Protein AF-A0A392SKF1-F1 (afdb_monomer)

Foldseek 3Di:
DVLCVVPVDPVCVVVSVVVVVVVVVVVVVVCCVPPNDDPVVVVVVVVVVD

Radius of gyration: 14.78 Å; Cα contacts (8 Å, |Δi|>4): 15; chains: 1; bounding box: 32×14×36 Å

Secondary structure (DSSP, 8-state):
-HHHHHT-SGGGHHHHHHHHHHHHHHHHHHHIIIII--HHHHHHHHHTT-

Structure (mmCIF, N/CA/C/O backbone):
data_AF-A0A392SKF1-F1
#
_entry.id   AF-A0A392SKF1-F1
#
loop_
_atom_site.group_PDB
_atom_site.id
_atom_site.type_symbol
_atom_site.label_atom_id
_atom_site.label_alt_id
_atom_site.label_comp_id
_atom_site.label_asym_id
_atom_site.label_entity_id
_atom_site.label_seq_id
_atom_site.pdbx_PDB_ins_code
_atom_site.Cartn_x
_atom_site.Cartn_y
_atom_site.Cartn_z
_atom_site.occupancy
_atom_site.B_iso_or_equiv
_atom_site.auth_seq_id
_atom_site.auth_comp_id
_atom_site.auth_asym_id
_atom_site.auth_atom_id
_atom_site.pdbx_PDB_model_num
ATOM 1 N N . MET A 1 1 ? -13.280 3.963 2.311 1.00 73.88 1 MET A N 1
ATOM 2 C CA . MET A 1 1 ? -14.281 3.247 3.147 1.00 73.88 1 MET A CA 1
ATOM 3 C C . MET A 1 1 ? -13.823 1.853 3.603 1.00 73.88 1 MET A C 1
ATOM 5 O O . MET A 1 1 ? -14.345 1.370 4.601 1.00 73.88 1 MET A O 1
ATOM 9 N N . CYS A 1 2 ? -12.814 1.237 2.972 1.00 89.06 2 CYS A N 1
ATOM 10 C CA . CYS A 1 2 ? -12.357 -0.130 3.269 1.00 89.06 2 CYS A CA 1
ATOM 11 C C . CYS A 1 2 ? -12.033 -0.403 4.750 1.00 89.06 2 CYS A C 1
ATOM 13 O O . CYS A 1 2 ? -12.592 -1.328 5.330 1.00 89.06 2 CYS A O 1
ATOM 15 N N . ALA A 1 3 ? -11.224 0.435 5.413 1.00 95.06 3 ALA A N 1
ATOM 16 C CA . ALA A 1 3 ? -10.877 0.222 6.826 1.00 95.06 3 ALA A CA 1
ATOM 17 C C . ALA A 1 3 ? -12.099 0.233 7.769 1.00 95.06 3 ALA A C 1
ATOM 19 O O . ALA A 1 3 ? -12.115 -0.473 8.776 1.00 95.06 3 ALA A O 1
ATOM 20 N N . ALA A 1 4 ? -13.133 1.019 7.446 1.00 93.69 4 ALA A N 1
ATOM 21 C CA . ALA A 1 4 ? -14.371 1.061 8.220 1.00 93.69 4 ALA A CA 1
ATOM 22 C C . ALA A 1 4 ? -15.219 -0.206 8.042 1.00 93.69 4 ALA A C 1
ATOM 24 O O . ALA A 1 4 ? -15.840 -0.639 9.006 1.00 93.69 4 ALA A O 1
ATOM 25 N N . GLY A 1 5 ? -15.197 -0.819 6.854 1.00 94.69 5 GLY A N 1
ATOM 26 C CA . GLY A 1 5 ? -15.825 -2.121 6.614 1.00 94.69 5 GLY A CA 1
ATOM 27 C C . GLY A 1 5 ? -15.093 -3.260 7.326 1.00 94.69 5 GLY A C 1
ATOM 28 O O . GLY A 1 5 ? -15.721 -4.049 8.023 1.00 94.69 5 GLY A O 1
ATOM 29 N N . VAL A 1 6 ? -13.758 -3.294 7.225 1.00 95.31 6 VAL A N 1
ATOM 30 C CA . VAL A 1 6 ? -12.913 -4.342 7.831 1.00 95.31 6 VAL A CA 1
ATOM 31 C C . VAL A 1 6 ? -12.994 -4.339 9.361 1.00 95.31 6 VAL A C 1
ATOM 33 O O . VAL A 1 6 ? -13.065 -5.394 9.983 1.00 95.31 6 VAL A O 1
ATOM 36 N N . ALA A 1 7 ? -12.997 -3.159 9.988 1.00 94.38 7 ALA A N 1
ATOM 37 C CA . ALA A 1 7 ? -13.012 -3.024 11.443 1.00 94.38 7 ALA A CA 1
ATOM 38 C C . ALA A 1 7 ? -14.167 -2.125 11.908 1.00 94.38 7 ALA A C 1
ATOM 40 O O . ALA A 1 7 ? -13.946 -1.056 12.477 1.00 94.38 7 ALA A O 1
ATOM 41 N N . SER A 1 8 ? -15.405 -2.558 11.670 1.00 93.56 8 SER A N 1
ATOM 42 C CA . SER A 1 8 ? -16.628 -1.760 11.864 1.00 93.56 8 SER A CA 1
ATOM 43 C C . SER A 1 8 ? -16.950 -1.399 13.320 1.00 93.56 8 SER A C 1
ATOM 45 O O . SER A 1 8 ? -17.501 -0.331 13.583 1.00 93.56 8 SER A O 1
ATOM 47 N N . GLN A 1 9 ? -16.565 -2.230 14.296 1.00 96.19 9 GLN A N 1
ATOM 48 C CA . GLN A 1 9 ? -16.891 -1.973 15.705 1.00 96.19 9 GLN A CA 1
ATOM 49 C C . GLN A 1 9 ? -16.164 -0.737 16.261 1.00 96.19 9 GLN A C 1
ATOM 51 O O . GLN A 1 9 ? -14.977 -0.514 16.005 1.00 96.19 9 GLN A O 1
ATOM 56 N N . ALA A 1 10 ? -16.846 0.047 17.104 1.00 92.12 10 ALA A N 1
ATOM 57 C CA . ALA A 1 10 ? -16.324 1.304 17.653 1.00 92.12 10 ALA A CA 1
ATOM 58 C C . ALA A 1 10 ? -14.977 1.149 18.388 1.00 92.12 10 ALA A C 1
ATOM 60 O O . ALA A 1 10 ? -14.099 2.004 18.243 1.00 92.12 10 ALA A O 1
ATOM 61 N N . LYS A 1 11 ? -14.778 0.023 19.088 1.00 96.44 11 LYS A N 1
ATOM 62 C CA . LYS A 1 11 ? -13.556 -0.293 19.848 1.00 96.44 11 LYS A CA 1
ATOM 63 C C . LYS A 1 11 ? -12.279 -0.371 18.995 1.00 96.44 11 LYS A C 1
ATOM 65 O O . LYS A 1 11 ? -11.190 -0.160 19.512 1.00 96.44 11 LYS A O 1
ATOM 70 N N . TYR A 1 12 ? -12.390 -0.578 17.680 1.00 97.00 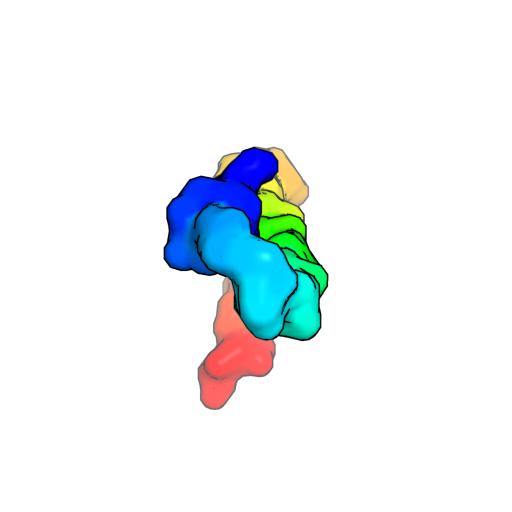12 TYR A N 1
ATOM 71 C CA . TYR A 1 12 ? -11.246 -0.683 16.763 1.00 97.00 12 TYR A CA 1
ATOM 72 C C . TYR A 1 12 ? -10.796 0.656 16.153 1.00 97.00 12 TYR A C 1
ATOM 74 O O . TYR A 1 12 ? -10.206 0.691 15.074 1.00 97.00 12 TYR A O 1
ATOM 82 N N . LYS A 1 13 ? -11.050 1.788 16.823 1.00 95.62 13 LYS A N 1
ATOM 83 C CA . LYS A 1 13 ? -10.704 3.133 16.320 1.00 95.62 13 LYS A CA 1
ATOM 84 C C . LYS A 1 13 ? -9.227 3.268 15.924 1.00 95.62 13 LYS A C 1
ATOM 86 O O . LYS A 1 13 ? -8.941 3.785 14.846 1.00 95.62 13 LYS A O 1
ATOM 91 N N . SER A 1 14 ? -8.301 2.818 16.771 1.00 97.00 14 SER A N 1
ATOM 92 C CA . SER A 1 14 ? -6.857 2.908 16.496 1.00 97.00 14 SER A CA 1
ATOM 93 C C . SER A 1 14 ? -6.442 2.015 15.327 1.00 97.00 14 SER A C 1
ATOM 95 O O . SER A 1 14 ? -5.697 2.464 14.459 1.00 97.00 14 SER A O 1
ATOM 97 N N . LEU A 1 15 ? -7.006 0.805 15.246 1.00 96.75 15 LEU A N 1
ATOM 98 C CA . LEU A 1 15 ? -6.785 -0.115 14.131 1.00 96.75 15 LEU A CA 1
ATOM 99 C C . LEU A 1 15 ? -7.273 0.484 12.808 1.00 96.75 15 LEU A C 1
ATOM 101 O O . LEU A 1 15 ? -6.514 0.502 11.849 1.00 96.75 15 LEU A O 1
ATOM 105 N N . ARG A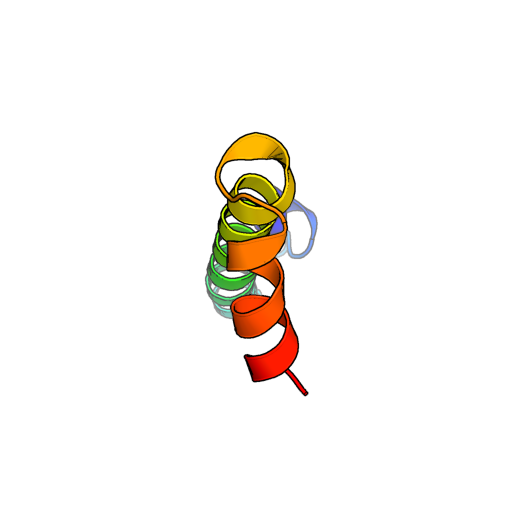 1 16 ? -8.488 1.053 12.759 1.00 96.81 16 ARG A N 1
ATOM 106 C CA . ARG A 1 16 ? -8.994 1.728 11.550 1.00 96.81 16 ARG A CA 1
ATOM 107 C C . ARG A 1 16 ? -8.081 2.861 11.102 1.00 96.81 16 ARG A C 1
ATOM 109 O O . ARG A 1 16 ? -7.814 2.982 9.915 1.00 96.81 16 ARG A O 1
ATOM 116 N N . LYS A 1 17 ? -7.596 3.687 12.036 1.00 96.44 17 LYS A N 1
ATOM 117 C CA . LYS A 1 17 ? -6.671 4.784 11.711 1.00 96.44 17 LYS A CA 1
ATOM 118 C C . LYS A 1 17 ? -5.373 4.267 11.096 1.00 96.44 17 LYS A C 1
ATOM 120 O O . LYS A 1 17 ? -4.916 4.829 10.109 1.00 96.44 17 LYS A O 1
ATOM 125 N N . TRP A 1 18 ? -4.787 3.226 11.682 1.00 97.75 18 TRP A N 1
ATOM 126 C CA . TRP A 1 18 ? -3.559 2.626 11.170 1.00 97.75 18 TRP A CA 1
ATOM 127 C C . TRP A 1 18 ? -3.786 1.957 9.809 1.00 97.75 18 TRP A C 1
ATOM 129 O O . TRP A 1 18 ? -3.076 2.255 8.855 1.00 97.75 18 TRP A O 1
ATOM 139 N N . LEU A 1 19 ? -4.848 1.160 9.685 1.00 97.06 19 LEU A N 1
ATOM 140 C CA . LEU A 1 19 ? -5.206 0.464 8.453 1.00 97.06 19 LEU A CA 1
ATOM 141 C C . LEU A 1 19 ? -5.500 1.436 7.304 1.00 97.06 19 LEU A C 1
ATOM 143 O O . LEU A 1 19 ? -5.070 1.195 6.185 1.00 97.06 19 LEU A O 1
ATOM 147 N N . THR A 1 20 ? -6.167 2.564 7.565 1.00 97.31 20 THR A N 1
ATOM 148 C CA . THR A 1 20 ? -6.366 3.607 6.546 1.00 97.31 20 THR A CA 1
ATOM 149 C C . THR A 1 20 ? -5.036 4.125 5.997 1.00 97.31 20 THR A C 1
ATOM 151 O O . THR A 1 20 ? -4.934 4.315 4.791 1.00 97.31 20 THR A O 1
ATOM 154 N N . LYS A 1 21 ? -4.011 4.326 6.839 1.00 97.94 21 LYS A N 1
ATOM 155 C CA . LYS A 1 21 ? -2.688 4.777 6.371 1.00 97.94 21 LYS A CA 1
ATOM 156 C C . LYS A 1 21 ? -2.027 3.738 5.469 1.00 97.94 21 LYS A C 1
ATOM 158 O O . LYS A 1 21 ? -1.505 4.104 4.426 1.00 97.94 21 LYS A O 1
ATOM 163 N N . VAL A 1 22 ? -2.093 2.462 5.853 1.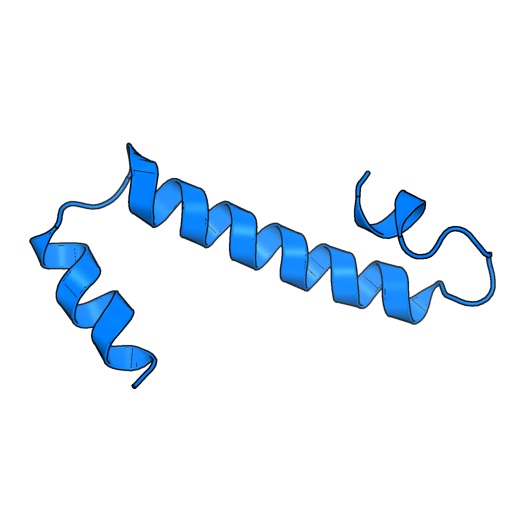00 97.56 22 VAL A N 1
ATOM 164 C CA . VAL A 1 22 ? -1.549 1.356 5.050 1.00 97.56 22 VAL A CA 1
ATOM 165 C C . VAL A 1 22 ? -2.272 1.252 3.710 1.00 97.56 22 VAL A C 1
ATOM 167 O O . VAL A 1 22 ? -1.618 1.183 2.681 1.0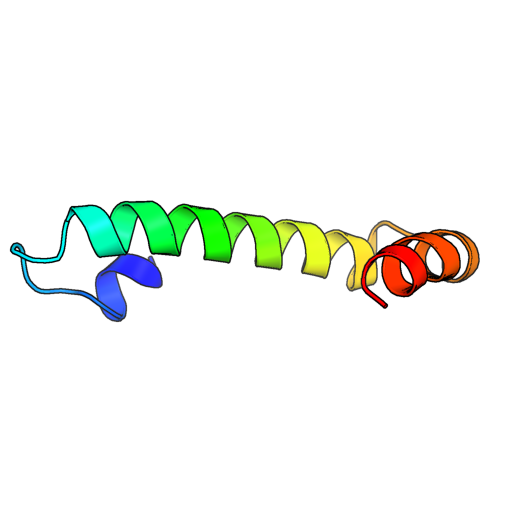0 97.56 22 VAL A O 1
ATOM 170 N N . ILE A 1 23 ? -3.607 1.311 3.705 1.00 97.25 23 ILE A N 1
ATOM 171 C CA . ILE A 1 23 ? -4.401 1.256 2.470 1.00 97.25 23 ILE A CA 1
ATOM 172 C C . ILE A 1 23 ? -4.038 2.414 1.540 1.00 97.25 23 ILE A C 1
ATOM 174 O O . ILE A 1 23 ? -3.834 2.186 0.358 1.00 97.25 23 ILE A O 1
ATOM 178 N N . ILE A 1 24 ? -3.922 3.638 2.063 1.00 97.81 24 ILE A N 1
ATOM 179 C CA . ILE A 1 24 ? -3.509 4.793 1.253 1.00 97.81 24 ILE A CA 1
ATOM 180 C C . ILE A 1 24 ? -2.108 4.574 0.671 1.00 97.81 24 ILE A C 1
ATOM 182 O O . ILE A 1 24 ? -1.897 4.852 -0.500 1.00 97.81 24 ILE A O 1
ATOM 186 N N . PHE A 1 25 ? -1.167 4.056 1.462 1.00 97.62 25 PHE A N 1
ATOM 187 C CA . PHE A 1 25 ? 0.190 3.792 0.987 1.00 97.62 25 PHE A CA 1
ATOM 188 C C . PHE A 1 25 ? 0.220 2.744 -0.133 1.00 97.62 25 PHE A C 1
ATOM 190 O O . PHE A 1 25 ? 0.891 2.952 -1.137 1.00 97.62 25 PHE A O 1
ATOM 197 N N . VAL A 1 26 ? -0.553 1.662 0.006 1.00 97.06 26 VAL A N 1
ATOM 198 C CA . VAL A 1 26 ? -0.691 0.635 -1.039 1.00 97.06 26 VAL A CA 1
ATOM 199 C C . VAL A 1 26 ? -1.303 1.221 -2.307 1.00 97.06 26 VAL A C 1
ATOM 201 O O . VAL A 1 26 ? -0.762 0.976 -3.372 1.00 97.06 26 VAL A O 1
ATOM 204 N N . LEU A 1 27 ? -2.369 2.022 -2.204 1.00 97.56 27 LEU A N 1
ATOM 205 C CA . LEU A 1 27 ? -3.005 2.645 -3.373 1.00 97.56 27 LEU A CA 1
ATOM 206 C C . LEU A 1 27 ? -2.049 3.579 -4.123 1.00 97.56 27 LEU A C 1
ATOM 208 O O . LEU A 1 27 ? -1.984 3.535 -5.340 1.00 97.56 27 LEU A O 1
ATOM 212 N N . VAL A 1 28 ? -1.265 4.384 -3.400 1.00 97.81 28 VAL A N 1
ATOM 213 C CA . VAL A 1 28 ? -0.264 5.256 -4.034 1.00 97.81 28 VAL A CA 1
ATOM 214 C C . VAL A 1 28 ? 0.807 4.434 -4.753 1.00 97.81 28 VAL A C 1
ATOM 216 O O . VAL A 1 28 ? 1.225 4.806 -5.842 1.00 97.81 28 VAL A O 1
ATOM 219 N N . ILE A 1 29 ? 1.262 3.326 -4.159 1.00 97.25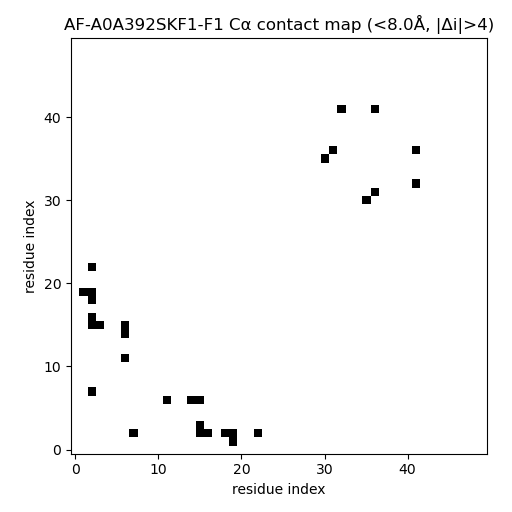 29 ILE A N 1
ATOM 220 C CA . ILE A 1 29 ? 2.217 2.430 -4.822 1.00 97.25 29 ILE A CA 1
ATOM 221 C C . ILE A 1 29 ? 1.577 1.777 -6.051 1.00 97.25 29 ILE A C 1
ATOM 223 O O . ILE A 1 29 ? 2.221 1.717 -7.089 1.00 97.25 29 ILE A O 1
ATOM 227 N N . ASP A 1 30 ? 0.330 1.327 -5.958 1.00 97.94 30 ASP A N 1
ATOM 228 C CA . ASP A 1 30 ? -0.409 0.715 -7.067 1.00 97.94 30 ASP A CA 1
ATOM 229 C C . ASP A 1 30 ? -0.482 1.660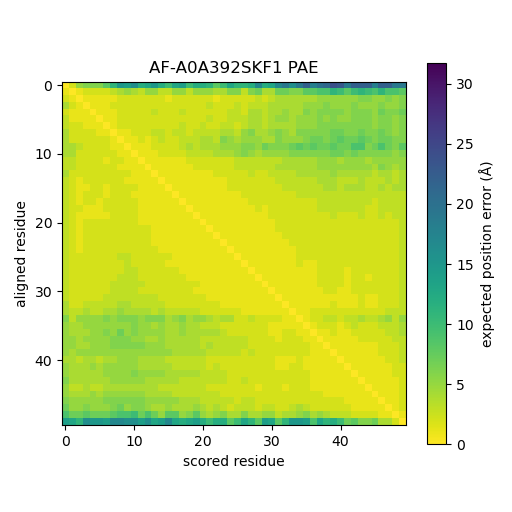 -8.277 1.00 97.94 30 ASP A C 1
ATOM 231 O O . ASP A 1 30 ? -0.031 1.300 -9.361 1.00 97.94 30 ASP A O 1
ATOM 235 N N . ASP A 1 31 ? -0.886 2.917 -8.062 1.00 98.19 31 ASP A N 1
ATOM 236 C CA . ASP A 1 31 ? -0.921 3.942 -9.115 1.00 98.19 31 ASP A CA 1
ATOM 237 C C 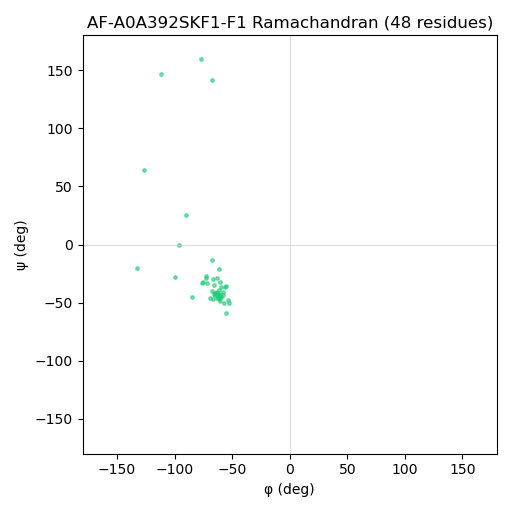. ASP A 1 31 ? 0.478 4.194 -9.722 1.00 98.19 31 ASP A C 1
ATOM 239 O O . ASP A 1 31 ? 0.623 4.417 -10.930 1.00 98.19 31 ASP A O 1
ATOM 243 N N . VAL A 1 32 ? 1.534 4.150 -8.893 1.00 97.31 32 VAL A N 1
ATOM 244 C CA . VAL A 1 32 ? 2.927 4.263 -9.357 1.00 97.31 32 VAL A CA 1
ATOM 245 C C . VAL A 1 32 ? 3.295 3.126 -10.304 1.00 97.31 32 VAL A C 1
ATOM 247 O O . VAL A 1 32 ? 3.900 3.384 -11.343 1.00 97.31 32 VAL A O 1
ATOM 250 N N . TYR A 1 33 ? 2.921 1.893 -9.970 1.00 97.31 33 TYR A N 1
ATOM 251 C CA . TYR A 1 33 ? 3.229 0.718 -10.784 1.00 97.31 33 TYR A CA 1
ATOM 252 C C . TYR A 1 33 ? 2.363 0.594 -12.039 1.00 97.31 33 TYR A C 1
ATOM 254 O O . TYR A 1 33 ? 2.853 0.063 -13.034 1.00 97.31 33 TYR A O 1
ATOM 262 N N . ASP A 1 34 ? 1.109 1.048 -12.000 1.00 97.44 34 ASP A N 1
ATOM 263 C CA . ASP A 1 34 ? 0.167 0.847 -1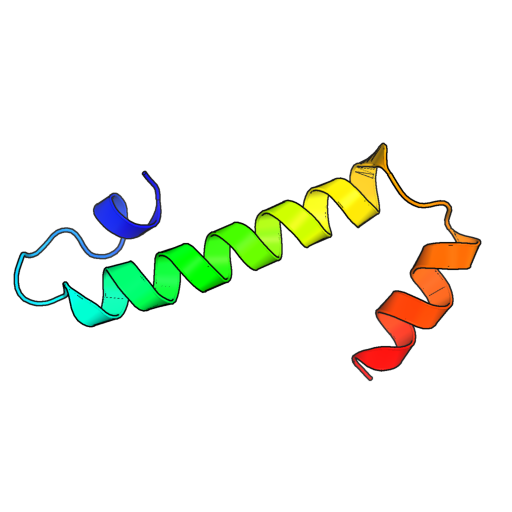3.105 1.00 97.44 34 ASP A CA 1
ATOM 264 C C . ASP A 1 34 ? 0.297 1.924 -14.190 1.00 97.44 34 ASP A C 1
ATOM 266 O O . ASP A 1 34 ? 0.338 1.612 -15.382 1.00 97.44 34 ASP A O 1
ATOM 270 N N . ILE A 1 35 ? 0.391 3.203 -13.799 1.00 97.19 35 ILE A N 1
ATOM 271 C CA . ILE A 1 35 ? 0.266 4.308 -14.766 1.00 97.19 35 ILE A CA 1
ATOM 272 C C . ILE A 1 35 ? 1.335 5.396 -14.670 1.00 97.19 35 ILE A C 1
ATOM 274 O O . ILE A 1 35 ? 1.507 6.137 -15.641 1.00 97.19 35 ILE A O 1
ATOM 278 N N . HIS A 1 36 ? 2.037 5.546 -13.541 1.00 96.44 36 HIS A N 1
ATOM 279 C CA . HIS A 1 36 ? 2.925 6.702 -13.356 1.00 96.44 36 HIS A CA 1
ATOM 280 C C . HIS A 1 36 ? 4.412 6.441 -13.610 1.00 96.44 36 HIS A C 1
ATOM 282 O O . HIS A 1 36 ? 5.101 7.390 -13.980 1.00 96.44 36 HIS A O 1
ATOM 288 N N . ALA A 1 37 ? 4.922 5.222 -13.422 1.00 96.44 37 ALA A N 1
ATOM 289 C CA . ALA A 1 37 ? 6.347 4.928 -13.582 1.00 96.44 37 ALA A CA 1
ATOM 290 C C . ALA A 1 37 ? 6.638 4.032 -14.789 1.00 96.44 37 ALA A C 1
ATOM 292 O O . ALA A 1 37 ? 5.881 3.130 -15.144 1.00 96.44 37 ALA A O 1
ATOM 293 N N . SER A 1 38 ? 7.797 4.254 -15.400 1.00 97.25 38 SER A N 1
ATOM 294 C CA . SER A 1 38 ? 8.348 3.345 -16.399 1.00 97.25 38 SER A CA 1
ATOM 295 C C . SER A 1 38 ? 8.961 2.100 -15.750 1.00 97.25 38 SER A C 1
ATOM 297 O O . SER A 1 38 ? 9.369 2.099 -14.588 1.00 97.25 38 SER A O 1
ATOM 299 N N . PHE A 1 39 ? 9.107 1.027 -16.530 1.00 96.38 39 PHE A N 1
ATOM 300 C CA . PHE A 1 39 ? 9.708 -0.221 -16.049 1.00 96.38 39 PHE A CA 1
ATOM 301 C C . PHE A 1 39 ? 11.123 -0.037 -15.466 1.00 96.38 39 PHE A C 1
ATOM 303 O O . PHE A 1 39 ? 11.475 -0.670 -14.468 1.00 96.38 39 PHE A O 1
ATOM 310 N N . GLU A 1 40 ? 11.931 0.851 -16.052 1.00 97.50 40 GLU A N 1
ATOM 311 C CA . GLU A 1 40 ? 13.290 1.122 -15.568 1.00 97.50 40 GLU A CA 1
ATOM 312 C C . GLU A 1 40 ? 13.307 1.916 -14.252 1.00 97.50 40 GLU A C 1
ATOM 314 O O . GLU A 1 40 ? 14.221 1.730 -13.455 1.00 97.50 40 GLU A O 1
ATOM 319 N N . GLU A 1 41 ? 12.285 2.730 -13.970 1.00 96.94 41 GLU A N 1
ATOM 320 C CA . GLU A 1 41 ? 12.114 3.402 -12.671 1.00 96.94 41 GLU A CA 1
ATOM 321 C C . GLU A 1 41 ? 11.596 2.437 -11.591 1.00 96.94 41 GLU A C 1
ATOM 323 O O . GLU A 1 41 ? 11.988 2.528 -10.425 1.00 96.94 41 GLU A O 1
ATOM 328 N N . LEU A 1 42 ? 10.766 1.461 -11.973 1.00 96.94 42 LEU A N 1
ATOM 329 C CA . LEU A 1 42 ? 10.214 0.460 -11.055 1.00 96.94 42 LEU A CA 1
ATOM 330 C C . LEU A 1 42 ? 11.238 -0.585 -10.601 1.00 96.94 42 LEU A C 1
ATOM 332 O O . LEU A 1 42 ? 11.122 -1.114 -9.493 1.00 96.94 42 LEU A O 1
ATOM 336 N N . LYS A 1 43 ? 12.256 -0.888 -11.413 1.00 96.94 43 LYS A N 1
ATOM 337 C CA . LYS A 1 43 ? 13.344 -1.812 -11.042 1.00 96.94 43 LYS A CA 1
ATOM 338 C C . LYS A 1 43 ? 14.056 -1.419 -9.739 1.00 96.94 43 LYS A C 1
ATOM 340 O O . LYS A 1 43 ? 14.057 -2.237 -8.813 1.00 96.94 43 LYS A O 1
ATOM 345 N N . PRO A 1 44 ? 14.663 -0.220 -9.615 1.00 97.00 44 PRO A N 1
ATOM 346 C CA . PRO A 1 44 ? 15.337 0.181 -8.384 1.00 97.00 44 PRO A CA 1
ATOM 347 C C . PRO A 1 44 ? 14.352 0.351 -7.224 1.00 97.00 44 PRO A C 1
ATOM 349 O O . PRO A 1 44 ? 14.691 -0.014 -6.102 1.00 97.00 44 PRO A O 1
ATOM 352 N N . PHE A 1 45 ? 13.124 0.821 -7.486 1.00 96.25 45 PHE A N 1
ATOM 353 C CA . PHE A 1 45 ? 12.089 0.923 -6.456 1.00 96.25 45 PHE A CA 1
ATOM 354 C C . PHE A 1 45 ? 11.753 -0.451 -5.855 1.00 96.25 45 PHE A C 1
ATOM 356 O O . PHE A 1 45 ? 11.790 -0.611 -4.642 1.00 96.25 45 PHE A O 1
ATOM 363 N N . THR A 1 46 ? 11.516 -1.467 -6.693 1.00 96.44 46 THR A N 1
ATOM 364 C CA . THR A 1 46 ? 11.220 -2.844 -6.249 1.00 96.44 46 THR A CA 1
ATOM 365 C C . THR A 1 46 ? 12.410 -3.477 -5.530 1.00 96.44 46 THR A C 1
ATOM 367 O O . THR A 1 46 ? 12.242 -4.137 -4.507 1.00 96.44 46 THR A O 1
ATOM 370 N N . THR A 1 47 ? 13.620 -3.259 -6.050 1.00 97.12 47 THR A N 1
ATOM 371 C CA . THR A 1 47 ? 14.854 -3.821 -5.482 1.00 97.12 47 THR A CA 1
ATOM 372 C C . THR A 1 47 ? 15.115 -3.305 -4.067 1.00 97.12 47 THR A C 1
ATOM 374 O O . THR A 1 47 ? 15.674 -4.032 -3.262 1.00 97.12 47 THR A O 1
ATOM 377 N N . ALA A 1 48 ? 14.661 -2.095 -3.724 1.00 96.06 48 ALA A N 1
ATOM 378 C CA . ALA A 1 48 ? 14.824 -1.540 -2.379 1.00 96.06 48 ALA A CA 1
ATOM 379 C C . ALA A 1 48 ? 14.015 -2.270 -1.283 1.00 96.06 48 ALA A C 1
ATOM 381 O O . ALA A 1 48 ? 14.253 -2.030 -0.100 1.00 96.06 48 ALA A O 1
ATOM 382 N N . PHE A 1 49 ? 13.058 -3.129 -1.653 1.00 90.62 49 PHE A N 1
ATOM 383 C CA . PHE A 1 49 ? 12.266 -3.937 -0.715 1.00 90.62 49 PHE A CA 1
ATOM 384 C C . PHE A 1 49 ? 12.802 -5.369 -0.522 1.00 90.62 49 PHE A C 1
ATOM 386 O O . PHE A 1 49 ? 12.196 -6.131 0.234 1.00 90.62 49 PHE A O 1
ATOM 393 N N . HIS A 1 50 ? 13.890 -5.740 -1.205 1.00 74.38 50 HIS A N 1
ATOM 394 C CA . HIS A 1 50 ? 14.620 -7.005 -1.045 1.00 74.38 50 HIS A CA 1
ATOM 395 C C . HIS A 1 50 ? 15.933 -6.777 -0.290 1.00 74.38 50 HIS A C 1
ATOM 397 O O . HIS A 1 50 ? 16.287 -7.661 0.521 1.00 74.38 50 HIS A O 1
#

pLDDT: mean 95.44, std 4.7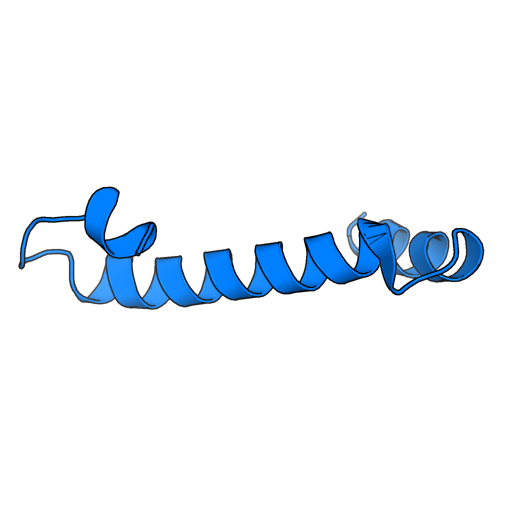1, range [73.88, 98.19]

Mean predicted aligned error: 3.11 Å

InterPro domains:
  IPR005630 Terpene synthase, metal-binding domain [PF03936] (2-49)
  IPR008949 Isoprenoid synthase domain superfamily [G3DSA:1.10.600.10] (1-50)
  IPR008949 Isoprenoid synthase domain superfamily [SSF48576] (8-49)
  IPR050148 Terpene synthase-like [PTHR31225] (2-49)

Organism: NCBI:txid97028

Solvent-accessible surface area (backbone atoms only — not comparable to full-atom values): 2988 Å² total; per-residue (Å²): 113,65,37,54,68,78,40,63,58,78,90,36,54,68,57,30,58,52,44,44,54,52,52,52,52,51,51,55,50,48,48,38,69,74,76,70,49,54,73,78,62,46,49,62,60,58,55,74,79,111

Sequence (50 aa):
MCAAGVASQAKYKSLRKWLTKVIIFVLVIDDVYDIHASFEELKPFTTAFH